Protein AF-A0A536B1N6-F1 (afdb_monomer_lite)

Secondary structure (DSSP, 8-state):
-HHHHHHHHHHHHHH----B-HHHHHHHHHHHHHHHHSSEE-HHHHHHHHHHHHHHHHHHTTB---S-SSS-HHHHHHHHHHHHHHHHHHHHHHHHH--S-BTTBEETTB-SPPTTGGGEEEEEEEETTEEEEEEEEPPPPPHHHHHHHHS---PPPP--PPPPPPPPPPP----

pLDDT: mean 89.64, std 12.66, range [43.66, 98.62]

Foldseek 3Di:
DVVVVVVCVLCCQAPAPFDDQLVVLVVQLVVLCCQAVNQEHELVSLVSSLVSLVVSLVNLSRHHADDDPPDGPSSVSSVVSNVSSLVSNLSSVVLNVPQADDDSNHYPNHDHDDPVSVQWDWDWDDDPNDTDIDIDGDDDDDPVVVVVVPPDPCPPPPPPDDPDPDDDDPPPDDD

Structure (mmCIF, N/CA/C/O backbone):
data_AF-A0A536B1N6-F1
#
_entry.id   AF-A0A536B1N6-F1
#
loop_
_atom_site.group_PDB
_atom_site.id
_atom_site.type_symbol
_atom_site.label_atom_id
_atom_site.label_alt_id
_atom_site.label_comp_id
_atom_site.label_asym_id
_atom_site.label_entity_id
_atom_site.label_seq_id
_atom_site.pdbx_PDB_ins_code
_atom_site.Cartn_x
_atom_site.Cartn_y
_atom_site.Cartn_z
_atom_site.occupancy
_atom_site.B_iso_or_equiv
_atom_site.auth_seq_id
_atom_site.auth_comp_id
_atom_site.auth_asym_id
_atom_site.auth_atom_id
_atom_site.pdbx_PDB_model_num
ATOM 1 N N . ARG A 1 1 ? -28.188 -11.172 3.290 1.00 62.78 1 ARG A N 1
ATOM 2 C CA . ARG A 1 1 ? -26.973 -11.730 3.931 1.00 62.78 1 ARG A CA 1
ATOM 3 C C . ARG A 1 1 ? -25.808 -10.753 3.797 1.00 62.78 1 ARG A C 1
ATOM 5 O O . ARG A 1 1 ? -25.454 -10.157 4.796 1.00 62.78 1 ARG A O 1
ATOM 12 N N . GLN A 1 2 ? -25.389 -10.429 2.571 1.00 81.81 2 GLN A N 1
ATOM 13 C CA . GLN A 1 2 ? -24.294 -9.487 2.283 1.00 81.81 2 GLN A CA 1
ATOM 14 C C . GLN A 1 2 ? -24.460 -8.077 2.893 1.00 81.81 2 GLN A C 1
ATOM 16 O O . GLN A 1 2 ? -23.518 -7.516 3.431 1.00 81.81 2 GLN A O 1
ATOM 21 N N . VAL A 1 3 ? -25.676 -7.512 2.879 1.00 88.19 3 VAL A N 1
ATOM 22 C CA . VAL A 1 3 ? -25.939 -6.181 3.470 1.00 88.19 3 VAL A CA 1
ATOM 23 C C . VAL A 1 3 ? -25.717 -6.157 4.987 1.00 88.19 3 VAL A C 1
ATOM 25 O O . VAL A 1 3 ? -25.229 -5.160 5.506 1.00 88.19 3 VAL A O 1
ATOM 28 N N . ALA A 1 4 ? -26.066 -7.236 5.693 1.00 89.81 4 ALA A N 1
ATOM 29 C CA . ALA A 1 4 ? -25.913 -7.304 7.146 1.00 89.81 4 ALA A CA 1
ATOM 30 C C . ALA A 1 4 ? -24.430 -7.413 7.538 1.00 89.81 4 ALA A C 1
ATOM 32 O O . ALA A 1 4 ? -23.967 -6.667 8.389 1.00 89.81 4 ALA A O 1
ATOM 33 N N . GLU A 1 5 ? -23.668 -8.255 6.835 1.00 88.94 5 GLU A N 1
ATOM 34 C CA . GLU A 1 5 ? -22.219 -8.403 7.040 1.00 88.94 5 GLU A CA 1
ATOM 35 C C . GLU A 1 5 ? -21.466 -7.082 6.804 1.00 88.94 5 GLU A C 1
ATOM 37 O O . GLU A 1 5 ? -20.579 -6.707 7.575 1.00 88.94 5 GLU A O 1
ATOM 42 N N . GLU A 1 6 ? -21.848 -6.330 5.769 1.00 89.88 6 GLU A N 1
ATOM 43 C CA . GLU A 1 6 ? -21.270 -5.008 5.516 1.00 89.88 6 GLU A CA 1
ATOM 44 C C . GLU A 1 6 ? -21.670 -3.983 6.581 1.00 89.88 6 GLU A C 1
ATOM 46 O O . GLU A 1 6 ? -20.844 -3.167 6.988 1.00 89.88 6 GLU A O 1
ATOM 51 N N . GLN A 1 7 ? -22.908 -4.020 7.079 1.00 90.31 7 GLN A N 1
ATOM 52 C CA . GLN A 1 7 ? -23.323 -3.163 8.191 1.00 90.31 7 GLN A CA 1
ATOM 53 C C . GLN A 1 7 ? -22.506 -3.443 9.452 1.00 90.31 7 GLN A C 1
ATOM 55 O O . GLN A 1 7 ? -22.013 -2.495 10.065 1.00 90.31 7 GLN A O 1
ATOM 60 N N . ASP A 1 8 ? -22.308 -4.714 9.797 1.00 90.56 8 ASP A N 1
ATOM 61 C CA . ASP A 1 8 ? -21.498 -5.115 10.948 1.00 90.56 8 ASP A CA 1
ATOM 62 C C . ASP A 1 8 ? -20.056 -4.634 10.784 1.00 90.56 8 ASP A C 1
ATOM 64 O O . ASP A 1 8 ? -19.491 -4.001 11.675 1.00 90.56 8 ASP A O 1
ATOM 68 N N . THR A 1 9 ? -19.489 -4.823 9.593 1.00 89.69 9 THR A N 1
ATOM 69 C CA . THR A 1 9 ? -18.143 -4.351 9.257 1.00 89.69 9 THR A CA 1
ATOM 70 C C . THR A 1 9 ? -18.019 -2.828 9.370 1.00 89.69 9 THR A C 1
ATOM 72 O O . THR A 1 9 ? -17.016 -2.315 9.871 1.00 89.69 9 THR A O 1
ATOM 75 N N . LEU A 1 10 ? -19.026 -2.082 8.909 1.00 91.00 10 LEU A N 1
ATOM 76 C CA . LEU A 1 10 ? -19.045 -0.624 9.001 1.00 91.00 10 LEU A CA 1
ATOM 77 C C . LEU A 1 10 ? -19.194 -0.150 10.445 1.00 91.00 10 LE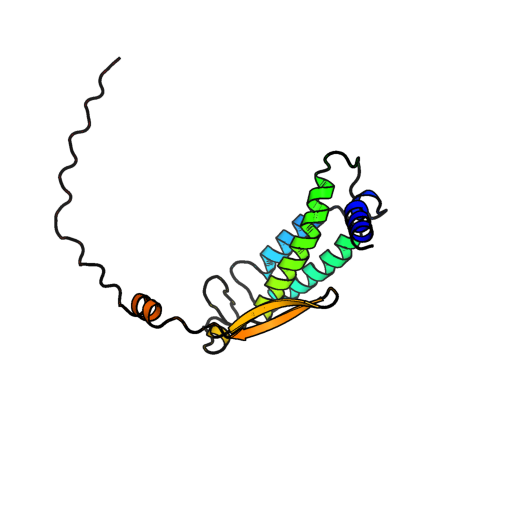U A C 1
ATOM 79 O O . LEU A 1 10 ? -18.627 0.880 10.790 1.00 91.00 10 LEU A O 1
ATOM 83 N N . LEU A 1 11 ? -19.940 -0.856 11.290 1.00 92.25 11 LEU A N 1
ATOM 84 C CA . LEU A 1 11 ? -20.153 -0.457 12.681 1.00 92.25 11 LEU A CA 1
ATOM 85 C C . LEU A 1 11 ? -19.045 -0.928 13.622 1.00 92.25 11 LEU A C 1
ATOM 87 O O . LEU A 1 11 ? -18.888 -0.330 14.685 1.00 92.25 11 LEU A O 1
ATOM 91 N N . LEU A 1 12 ? -18.236 -1.905 13.206 1.00 92.25 12 LEU A N 1
ATOM 92 C CA . LEU A 1 12 ? -17.155 -2.488 13.997 1.00 92.25 12 LEU A CA 1
ATOM 93 C C . LEU A 1 12 ? -16.252 -1.448 14.689 1.00 92.25 12 LEU A C 1
ATOM 95 O O . LEU A 1 12 ? -16.027 -1.597 15.887 1.00 92.25 12 LEU A O 1
ATOM 99 N N . PRO A 1 13 ? -15.788 -0.353 14.045 1.00 93.81 13 PRO A N 1
ATOM 100 C CA . PRO A 1 13 ? -14.955 0.642 14.728 1.00 93.81 13 PRO A CA 1
ATOM 101 C C . PRO A 1 13 ? -15.653 1.351 15.898 1.00 93.81 13 PRO A C 1
ATOM 103 O O . PRO A 1 13 ? -14.975 1.864 16.779 1.00 93.81 13 PRO A O 1
ATOM 106 N N . LEU A 1 14 ? -16.987 1.406 15.914 1.00 92.56 14 LEU A N 1
ATOM 107 C CA . LEU A 1 14 ? -17.777 2.062 16.965 1.00 92.56 14 LEU A CA 1
ATOM 108 C C . LEU A 1 14 ? -18.148 1.107 18.106 1.00 92.56 14 LEU A C 1
ATOM 110 O O . LEU A 1 14 ? -18.464 1.564 19.201 1.00 92.56 14 LEU A O 1
ATOM 114 N N . THR A 1 15 ? -18.143 -0.202 17.851 1.00 91.06 15 THR A N 1
ATOM 115 C CA . THR A 1 15 ? -18.542 -1.237 18.821 1.00 91.06 15 THR A CA 1
ATOM 116 C C . THR A 1 15 ? -17.370 -2.070 19.338 1.00 91.06 15 THR A C 1
ATOM 118 O O . THR A 1 15 ? -17.514 -2.765 20.335 1.00 91.06 15 THR A O 1
ATOM 121 N N . SER A 1 16 ? -16.221 -2.026 18.663 1.00 87.56 16 SER A N 1
ATOM 122 C CA . SER A 1 16 ? -14.979 -2.705 19.045 1.00 87.56 16 SER A CA 1
ATOM 123 C C . SER A 1 16 ? -14.454 -2.196 20.388 1.00 87.56 16 SER A C 1
ATOM 125 O O . SER A 1 16 ? -14.457 -0.994 20.623 1.00 87.56 16 SER A O 1
ATOM 127 N N . GLU A 1 17 ? -13.925 -3.082 21.234 1.00 88.38 17 GLU A N 1
ATOM 128 C CA . GLU A 1 17 ? -13.204 -2.725 22.475 1.00 88.38 17 GLU A CA 1
ATOM 129 C C . GLU A 1 17 ? -11.700 -2.479 22.244 1.00 88.38 17 GLU A C 1
ATOM 131 O O . GLU A 1 17 ? -10.882 -2.478 23.168 1.00 88.38 17 GLU A O 1
ATOM 136 N N . GLY A 1 18 ? -11.310 -2.310 20.981 1.00 90.19 18 GLY A N 1
ATOM 137 C CA . GLY A 1 18 ? -9.948 -1.991 20.593 1.00 90.19 18 GLY A CA 1
ATOM 138 C C . GLY A 1 18 ? -9.428 -0.685 21.205 1.00 90.19 18 GLY A C 1
ATOM 139 O O . GLY A 1 18 ? -10.162 0.116 21.779 1.00 90.19 18 GLY A O 1
ATOM 140 N N . LYS A 1 19 ? -8.119 -0.456 21.081 1.00 92.12 19 LYS A N 1
ATOM 141 C CA . LYS A 1 19 ? -7.455 0.761 21.588 1.00 92.12 19 LYS A CA 1
ATOM 142 C C . LYS A 1 19 ? -6.683 1.516 20.509 1.00 92.12 19 LYS A C 1
ATOM 144 O O . LYS A 1 19 ? -6.029 2.511 20.809 1.00 92.12 19 LYS A O 1
ATOM 149 N N . GLU A 1 20 ? -6.724 1.043 19.265 1.00 96.50 20 GLU A N 1
ATOM 150 C CA . GLU A 1 20 ? -5.996 1.686 18.174 1.00 96.50 20 GLU A CA 1
ATOM 151 C C . GLU A 1 20 ? -6.757 2.921 17.690 1.00 96.50 20 GLU A C 1
ATOM 153 O O . GLU A 1 20 ? -7.954 2.868 17.396 1.00 96.50 20 GLU A O 1
ATOM 158 N N . ASN A 1 21 ? -6.040 4.037 17.593 1.00 95.88 21 ASN A N 1
ATOM 159 C CA . ASN A 1 21 ? -6.583 5.294 17.102 1.00 95.88 21 ASN A CA 1
ATOM 160 C C . ASN A 1 21 ? -6.425 5.361 15.570 1.00 95.88 21 ASN A C 1
ATOM 162 O O . ASN A 1 21 ? -5.297 5.244 15.076 1.00 95.88 21 ASN A O 1
ATOM 166 N N . PRO A 1 22 ? -7.508 5.597 14.806 1.00 96.56 22 PRO A N 1
ATOM 167 C CA . PRO A 1 22 ? -7.448 5.590 13.346 1.00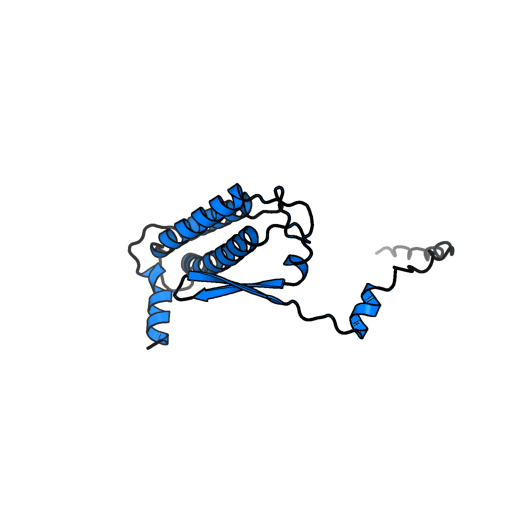 96.56 22 PRO A CA 1
ATOM 168 C C . PRO A 1 22 ? -6.532 6.680 12.770 1.00 96.56 22 PRO A C 1
ATOM 170 O O . PRO A 1 22 ? -5.866 6.439 11.767 1.00 96.56 22 PRO A O 1
ATOM 173 N N . TYR A 1 23 ? -6.444 7.851 13.407 1.00 97.62 23 TYR A N 1
ATOM 174 C CA . TYR A 1 23 ? -5.594 8.950 12.941 1.00 97.62 23 TYR A CA 1
ATOM 175 C C . TYR A 1 23 ? -4.108 8.634 13.108 1.00 97.62 23 TYR A C 1
ATOM 177 O O . TYR A 1 23 ? -3.314 8.902 12.210 1.00 97.62 23 TYR A O 1
ATOM 185 N N . LEU A 1 24 ? -3.732 8.007 14.228 1.00 98.12 24 LEU A N 1
ATOM 186 C CA . LEU A 1 24 ? -2.345 7.597 14.458 1.00 98.12 24 LEU A CA 1
ATOM 187 C C . LEU A 1 24 ? -1.919 6.505 13.474 1.00 98.12 24 LEU A C 1
ATOM 189 O O . LEU A 1 24 ? -0.805 6.539 12.958 1.00 98.12 24 LEU A O 1
ATOM 193 N N . LEU A 1 25 ? -2.812 5.560 13.167 1.00 98.06 25 LEU A N 1
ATOM 194 C CA . LEU A 1 25 ? -2.536 4.548 12.149 1.00 98.06 25 LEU A CA 1
ATOM 195 C C . LEU A 1 25 ? -2.443 5.149 10.742 1.00 98.06 25 LEU A C 1
ATOM 197 O O . LEU A 1 25 ? -1.577 4.742 9.969 1.00 98.06 25 LEU A O 1
ATOM 201 N N . GLN A 1 26 ? -3.289 6.127 10.409 1.00 98.38 26 GLN A N 1
ATOM 202 C CA . GLN A 1 26 ? -3.195 6.851 9.141 1.00 98.38 26 GLN A CA 1
ATOM 203 C C . GLN A 1 26 ? -1.854 7.584 9.018 1.00 98.38 26 GLN A C 1
ATOM 205 O O . GLN A 1 26 ? -1.196 7.470 7.986 1.00 98.38 26 GLN A O 1
ATOM 210 N N . GLN A 1 27 ? -1.423 8.284 10.070 1.00 98.50 27 GLN A N 1
ATOM 211 C CA . GLN A 1 27 ? -0.127 8.961 10.102 1.00 98.50 27 GLN A CA 1
ATOM 212 C C . GLN A 1 27 ? 1.031 7.965 9.949 1.00 98.50 27 GLN A C 1
ATOM 214 O O . GLN A 1 27 ? 1.947 8.196 9.163 1.00 98.50 27 GLN A O 1
ATOM 219 N N . ALA A 1 2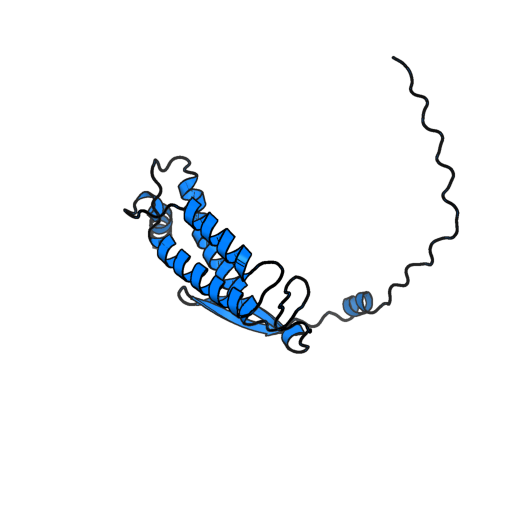8 ? 0.973 6.827 10.646 1.00 98.50 28 ALA A N 1
ATOM 220 C CA . ALA A 1 28 ? 1.981 5.777 10.523 1.00 98.50 28 ALA A CA 1
ATOM 221 C C . ALA A 1 28 ? 2.036 5.186 9.104 1.00 98.50 28 ALA A C 1
ATOM 223 O O . ALA A 1 28 ? 3.123 4.941 8.584 1.00 98.50 28 ALA A O 1
ATOM 224 N N . LEU A 1 29 ? 0.883 5.002 8.449 1.00 98.62 29 LEU A N 1
ATOM 225 C CA . LEU A 1 29 ? 0.824 4.558 7.056 1.00 98.62 29 LEU A CA 1
ATOM 226 C C . LEU A 1 29 ? 1.453 5.587 6.111 1.00 98.62 29 LEU A C 1
ATOM 228 O O . LEU A 1 29 ? 2.230 5.211 5.237 1.00 98.62 29 LEU A O 1
ATOM 232 N N . GLN A 1 30 ? 1.134 6.872 6.285 1.00 98.44 30 GLN A N 1
ATOM 233 C CA . GLN A 1 30 ? 1.724 7.952 5.490 1.00 98.44 30 GLN A CA 1
ATOM 234 C C . GLN A 1 30 ? 3.247 7.973 5.636 1.00 98.44 30 GLN A C 1
ATOM 236 O O . GLN A 1 30 ? 3.946 8.022 4.626 1.00 98.44 30 GLN A O 1
ATOM 241 N N . GLN A 1 31 ? 3.754 7.853 6.866 1.00 98.44 31 GLN A N 1
ATOM 242 C CA . GLN A 1 31 ? 5.188 7.808 7.138 1.00 98.44 31 GLN A CA 1
ATOM 243 C C . GLN A 1 31 ? 5.852 6.590 6.480 1.00 98.44 31 GLN A C 1
ATOM 245 O O . GLN A 1 31 ? 6.812 6.743 5.732 1.00 98.44 31 GLN A O 1
ATOM 250 N N . ALA A 1 32 ? 5.291 5.390 6.662 1.00 98.38 32 ALA A N 1
ATOM 251 C CA . ALA A 1 32 ? 5.833 4.172 6.060 1.00 98.38 32 ALA A CA 1
ATOM 252 C C . ALA A 1 32 ? 5.891 4.246 4.522 1.00 98.38 32 ALA A C 1
ATOM 254 O O . ALA A 1 32 ? 6.866 3.805 3.910 1.00 98.38 32 ALA A O 1
ATOM 255 N N . MET A 1 33 ? 4.857 4.809 3.888 1.00 98.31 33 MET A N 1
ATOM 256 C CA . MET A 1 33 ? 4.820 5.000 2.435 1.00 98.31 33 MET A CA 1
ATOM 257 C C . MET A 1 33 ? 5.811 6.068 1.971 1.00 98.31 33 MET A C 1
ATOM 259 O O . MET A 1 33 ? 6.452 5.878 0.941 1.00 98.31 33 MET A O 1
ATOM 263 N N . GLN A 1 34 ? 5.972 7.158 2.724 1.00 97.50 34 GLN A N 1
ATOM 264 C CA . GLN A 1 34 ? 6.951 8.200 2.421 1.00 97.50 34 GLN A CA 1
ATOM 265 C C . GLN A 1 34 ? 8.383 7.652 2.469 1.00 97.50 34 GLN A C 1
ATOM 267 O O . GLN A 1 34 ? 9.168 7.923 1.560 1.00 97.50 34 GLN A O 1
ATOM 272 N N . ASP A 1 35 ? 8.697 6.849 3.486 1.00 96.69 35 ASP A N 1
ATOM 273 C CA . ASP A 1 35 ? 10.052 6.351 3.726 1.00 96.69 35 ASP A CA 1
ATOM 274 C C . ASP A 1 35 ? 10.477 5.266 2.730 1.00 96.69 35 ASP A C 1
ATOM 276 O O . ASP A 1 35 ? 11.620 5.257 2.280 1.00 96.69 35 ASP A O 1
ATOM 280 N N . GLY A 1 36 ? 9.578 4.339 2.374 1.00 95.81 36 GLY A N 1
ATOM 281 C CA . GLY A 1 36 ? 9.940 3.199 1.520 1.00 95.81 36 GLY A CA 1
ATOM 282 C C . GLY A 1 36 ? 9.370 3.218 0.102 1.00 95.81 36 GLY A C 1
ATOM 283 O O . GLY A 1 36 ? 9.893 2.522 -0.768 1.00 95.81 36 GLY A O 1
ATOM 284 N N . ALA A 1 37 ? 8.321 4.002 -0.156 1.00 96.50 37 ALA A N 1
ATOM 285 C CA . ALA A 1 37 ? 7.647 4.090 -1.454 1.00 96.50 37 ALA A CA 1
ATOM 286 C C . ALA A 1 37 ? 7.562 5.533 -1.996 1.00 96.50 37 ALA A C 1
ATOM 288 O O . ALA A 1 37 ? 6.727 5.817 -2.859 1.00 96.50 37 ALA A O 1
ATOM 289 N N . GLY A 1 38 ? 8.451 6.423 -1.540 1.00 93.75 38 GLY A N 1
ATOM 290 C CA . GLY A 1 38 ? 8.578 7.811 -1.997 1.00 93.75 38 GLY A CA 1
ATOM 291 C C . GLY A 1 38 ? 9.086 7.963 -3.442 1.00 93.75 38 GLY A C 1
ATOM 292 O O . GLY A 1 38 ? 8.837 7.114 -4.303 1.00 93.75 38 GLY A O 1
ATOM 293 N N . LEU A 1 39 ? 9.780 9.072 -3.736 1.00 93.75 39 LEU A N 1
ATOM 294 C CA . LEU A 1 39 ? 10.293 9.370 -5.085 1.00 93.75 39 LEU A CA 1
ATOM 295 C C . LEU A 1 39 ? 11.380 8.377 -5.524 1.00 93.75 39 LEU A C 1
ATOM 297 O O . LEU A 1 39 ? 11.284 7.803 -6.605 1.00 93.75 39 LEU A O 1
ATOM 301 N N . ALA A 1 40 ? 12.398 8.193 -4.682 1.00 94.19 40 ALA A N 1
ATOM 302 C CA . ALA A 1 40 ? 13.480 7.237 -4.883 1.00 94.19 40 ALA A CA 1
ATOM 303 C C . ALA A 1 40 ? 13.238 6.005 -4.009 1.00 94.19 40 ALA A C 1
ATOM 305 O O . ALA A 1 40 ? 12.820 6.134 -2.858 1.00 94.19 40 ALA A O 1
ATOM 306 N N . ARG A 1 41 ? 13.471 4.815 -4.564 1.00 97.00 41 ARG A N 1
ATOM 307 C CA . ARG A 1 41 ? 13.147 3.536 -3.919 1.00 97.00 41 ARG A CA 1
ATOM 308 C C . ARG A 1 41 ? 14.307 2.563 -4.064 1.00 97.00 41 ARG A C 1
ATOM 310 O O . ARG A 1 41 ? 15.040 2.622 -5.045 1.00 97.00 41 ARG A O 1
ATOM 317 N N . ASP A 1 42 ? 14.426 1.629 -3.134 1.00 98.06 42 ASP A N 1
ATOM 318 C CA . ASP A 1 42 ? 15.301 0.465 -3.253 1.00 98.06 42 ASP A CA 1
ATOM 319 C C . ASP A 1 42 ? 14.598 -0.783 -2.695 1.00 98.06 42 ASP A C 1
ATOM 321 O O . ASP A 1 42 ? 13.535 -0.696 -2.068 1.00 98.06 42 ASP A O 1
ATOM 325 N N . GLU A 1 43 ? 15.156 -1.970 -2.940 1.00 98.00 43 GLU A N 1
ATOM 326 C CA . GLU A 1 43 ? 14.541 -3.220 -2.485 1.00 98.00 43 GLU A CA 1
ATOM 327 C C . GLU A 1 43 ? 14.351 -3.284 -0.961 1.00 98.00 43 GLU A C 1
ATOM 329 O O . GLU A 1 43 ? 13.361 -3.843 -0.477 1.00 98.00 43 GLU A O 1
ATOM 334 N N . LYS A 1 44 ? 15.288 -2.719 -0.194 1.00 98.06 44 LYS A N 1
ATOM 335 C CA . LYS A 1 44 ? 15.271 -2.773 1.270 1.00 98.06 44 LYS A CA 1
ATOM 336 C C . LYS A 1 44 ? 14.130 -1.923 1.830 1.00 98.06 44 LYS A C 1
ATOM 338 O O . LYS A 1 44 ? 13.344 -2.424 2.635 1.00 98.06 44 LYS A O 1
ATOM 343 N N . GLY A 1 45 ? 14.024 -0.673 1.390 1.00 98.12 45 GLY A N 1
ATOM 344 C CA . GLY A 1 45 ? 12.982 0.271 1.779 1.00 98.12 45 GLY A CA 1
ATOM 345 C C . GLY A 1 45 ? 11.597 -0.213 1.367 1.00 98.12 45 GLY A C 1
ATOM 346 O O . GLY A 1 45 ? 10.674 -0.189 2.178 1.00 98.12 45 GLY A O 1
ATOM 347 N N . LEU A 1 46 ? 11.460 -0.766 0.159 1.00 98.50 46 LEU A N 1
ATOM 348 C CA . LEU A 1 46 ? 10.193 -1.328 -0.309 1.00 98.50 46 LEU A CA 1
ATOM 349 C C . LEU A 1 46 ? 9.734 -2.532 0.526 1.00 98.50 46 LEU A C 1
ATOM 351 O O . LEU A 1 46 ? 8.563 -2.610 0.901 1.00 98.50 46 LEU A O 1
ATOM 355 N N . LYS A 1 47 ? 10.638 -3.462 0.862 1.00 98.44 47 LYS A N 1
ATOM 356 C CA . LYS A 1 47 ? 10.306 -4.607 1.731 1.00 98.44 47 LYS A CA 1
ATOM 357 C C . LYS A 1 47 ? 9.959 -4.166 3.152 1.00 98.44 47 LYS A C 1
ATOM 359 O O . LYS A 1 47 ? 9.008 -4.691 3.728 1.00 98.44 47 LYS A O 1
ATOM 364 N N . ALA A 1 48 ? 10.691 -3.197 3.703 1.00 98.38 48 ALA A N 1
ATOM 365 C CA . ALA A 1 48 ? 10.381 -2.625 5.011 1.00 98.38 48 ALA A CA 1
ATOM 366 C C . ALA A 1 48 ? 8.993 -1.965 5.014 1.00 98.38 48 ALA A C 1
ATOM 368 O O . ALA A 1 48 ? 8.176 -2.267 5.880 1.00 98.38 48 ALA A O 1
ATOM 369 N N . CYS A 1 49 ? 8.692 -1.159 3.993 1.00 98.50 49 CYS A N 1
ATOM 370 C CA . CYS A 1 49 ? 7.385 -0.536 3.801 1.00 98.50 49 CYS A CA 1
ATOM 371 C C . CYS A 1 49 ? 6.264 -1.577 3.720 1.00 98.50 49 CYS A C 1
ATOM 373 O O . CYS A 1 49 ? 5.263 -1.449 4.422 1.00 98.50 49 CYS A O 1
ATOM 375 N N . LEU A 1 50 ? 6.447 -2.647 2.932 1.00 98.50 50 LEU A N 1
ATOM 376 C CA . LEU A 1 50 ? 5.462 -3.727 2.829 1.00 98.50 50 LEU A CA 1
ATOM 377 C C . LEU A 1 50 ? 5.174 -4.342 4.201 1.00 98.50 50 LEU A C 1
ATOM 379 O O . LEU A 1 50 ? 4.009 -4.488 4.566 1.00 98.50 50 LEU A O 1
ATOM 383 N N . ASN A 1 51 ? 6.217 -4.659 4.970 1.00 98.44 51 ASN A N 1
ATOM 384 C CA . ASN A 1 51 ? 6.063 -5.217 6.311 1.00 98.44 51 ASN A CA 1
ATOM 385 C C . ASN A 1 51 ? 5.281 -4.266 7.228 1.00 98.44 51 ASN A C 1
ATOM 387 O O . ASN A 1 51 ? 4.335 -4.704 7.882 1.00 98.44 51 ASN A O 1
ATOM 391 N N . SER A 1 52 ? 5.602 -2.969 7.216 1.00 98.44 52 SER A N 1
ATOM 392 C CA . SER A 1 52 ? 4.862 -1.960 7.981 1.00 98.44 52 SER A CA 1
ATOM 393 C C . SER A 1 52 ? 3.396 -1.867 7.555 1.00 98.44 52 SER A C 1
ATOM 395 O O . SER A 1 52 ? 2.518 -1.814 8.411 1.00 98.44 52 SER A O 1
ATOM 397 N N . VAL A 1 53 ? 3.087 -1.901 6.253 1.00 98.25 53 VAL A N 1
ATOM 398 C CA . VAL A 1 53 ? 1.694 -1.894 5.767 1.00 98.25 53 VAL A CA 1
ATOM 399 C C . VAL A 1 53 ? 0.926 -3.130 6.251 1.00 98.25 53 VAL A C 1
ATOM 401 O O . VAL A 1 53 ? -0.223 -3.009 6.683 1.00 98.25 53 VAL A O 1
ATOM 404 N N . LEU A 1 54 ? 1.546 -4.314 6.215 1.00 97.12 54 LEU A N 1
ATOM 405 C CA . LEU A 1 54 ? 0.931 -5.555 6.700 1.00 97.12 54 LEU A CA 1
ATOM 406 C C . LEU A 1 54 ? 0.685 -5.519 8.215 1.00 97.12 54 LEU A C 1
ATOM 408 O O . LEU A 1 54 ? -0.387 -5.921 8.670 1.00 97.12 54 LEU A O 1
ATOM 412 N N . GLU A 1 55 ? 1.634 -4.997 8.992 1.00 97.94 55 GLU A N 1
ATOM 413 C CA . GLU A 1 55 ? 1.480 -4.808 10.437 1.00 97.94 55 GLU A CA 1
ATOM 414 C C . GLU A 1 55 ? 0.350 -3.817 10.751 1.00 97.94 55 GLU A C 1
ATOM 416 O O . GLU A 1 55 ? -0.556 -4.117 11.533 1.00 97.94 55 GLU A O 1
ATOM 421 N N . LEU A 1 56 ? 0.347 -2.655 10.090 1.00 98.06 56 LEU A N 1
ATOM 422 C CA . LEU A 1 56 ? -0.690 -1.638 10.261 1.00 98.06 56 LEU A CA 1
ATOM 423 C C . LEU A 1 56 ? -2.075 -2.176 9.905 1.00 98.06 56 LEU A C 1
ATOM 425 O O . LEU A 1 56 ? -3.050 -1.805 10.553 1.00 98.06 56 LEU A O 1
ATOM 429 N N . ARG A 1 57 ? -2.184 -3.100 8.944 1.00 95.69 57 ARG A N 1
ATOM 430 C CA . ARG A 1 57 ? -3.450 -3.780 8.649 1.00 95.69 57 ARG A CA 1
ATOM 431 C C . ARG A 1 57 ? -3.937 -4.655 9.791 1.00 95.69 57 ARG A C 1
ATOM 433 O O . ARG A 1 57 ? -5.121 -4.610 10.116 1.00 95.69 57 ARG A O 1
ATOM 440 N N . GLN A 1 58 ? -3.050 -5.426 10.412 1.00 95.00 58 GLN A N 1
ATOM 441 C CA . GLN A 1 58 ? -3.416 -6.232 11.579 1.00 95.00 58 GLN A CA 1
ATOM 442 C C . GLN A 1 58 ? -3.848 -5.341 12.749 1.00 95.00 58 GLN A C 1
ATOM 444 O O . GLN A 1 58 ? -4.809 -5.651 13.452 1.00 95.00 58 GLN A O 1
ATOM 449 N N . ARG A 1 59 ? -3.166 -4.207 12.943 1.00 96.19 59 ARG A N 1
ATOM 450 C CA . ARG A 1 59 ? -3.526 -3.201 13.951 1.00 96.19 59 ARG A CA 1
ATOM 451 C C . ARG A 1 59 ? -4.858 -2.524 13.643 1.00 96.19 59 ARG A C 1
ATOM 453 O O . ARG A 1 59 ? -5.666 -2.346 14.549 1.00 96.19 59 ARG A O 1
ATOM 460 N N . ALA A 1 60 ? -5.136 -2.229 12.375 1.00 95.12 60 ALA A N 1
ATOM 461 C CA . ALA A 1 60 ? -6.381 -1.597 11.948 1.00 95.12 60 ALA A CA 1
ATOM 462 C C . ALA A 1 60 ? -7.632 -2.425 12.290 1.00 95.12 60 ALA A C 1
ATOM 464 O O . ALA A 1 60 ? -8.701 -1.858 12.501 1.00 95.12 60 ALA A O 1
ATOM 465 N N . ALA A 1 61 ? -7.502 -3.750 12.428 1.00 92.69 61 ALA A N 1
ATOM 466 C CA . ALA A 1 61 ? -8.591 -4.610 12.894 1.00 92.69 61 ALA A CA 1
ATOM 467 C C . ALA A 1 61 ? -9.010 -4.338 14.355 1.00 92.69 61 ALA A C 1
ATOM 469 O O . ALA A 1 61 ? -10.095 -4.733 14.765 1.00 92.69 61 ALA A O 1
ATOM 470 N N . ARG A 1 62 ? -8.168 -3.650 15.141 1.00 94.31 62 ARG A N 1
ATOM 471 C CA . ARG A 1 62 ? -8.402 -3.289 16.551 1.00 94.31 62 ARG A CA 1
ATOM 472 C C . ARG A 1 62 ? -8.666 -1.795 16.744 1.00 94.31 62 ARG A C 1
ATOM 474 O O . ARG A 1 62 ? -8.447 -1.266 17.837 1.00 94.31 62 ARG A O 1
ATOM 481 N N . ILE A 1 63 ? -9.088 -1.100 15.690 1.00 96.00 63 ILE A N 1
ATOM 482 C CA . ILE A 1 63 ? -9.490 0.301 15.798 1.00 96.00 63 ILE A CA 1
ATOM 483 C C . ILE A 1 63 ? -10.728 0.410 16.680 1.00 96.00 63 ILE A C 1
ATOM 485 O O . ILE A 1 63 ? -11.664 -0.383 16.561 1.00 96.00 63 ILE A O 1
ATOM 489 N N . HIS A 1 64 ? -10.718 1.426 17.536 1.00 95.44 64 HIS A N 1
ATOM 490 C CA . HIS A 1 64 ? -11.895 1.893 18.245 1.00 95.44 64 HIS A CA 1
ATOM 491 C C . HIS A 1 64 ? -12.048 3.396 18.042 1.00 95.44 64 HIS A C 1
ATOM 493 O O . HIS A 1 64 ? -11.082 4.160 18.104 1.00 95.44 64 HIS A O 1
ATOM 499 N N . VAL A 1 65 ? -13.283 3.815 17.802 1.00 94.69 65 VAL A N 1
ATOM 500 C CA . VAL A 1 65 ? -13.658 5.209 17.637 1.00 94.69 65 VAL A CA 1
ATOM 501 C C . VAL A 1 65 ? -14.699 5.550 18.697 1.00 94.69 65 VAL A C 1
ATOM 503 O O . VAL A 1 65 ? -15.821 5.046 18.626 1.00 94.69 65 VAL A O 1
ATOM 506 N N . PRO A 1 66 ? -14.367 6.430 19.656 1.00 90.94 66 PRO A N 1
ATOM 507 C CA . PRO A 1 66 ? -15.322 6.840 20.668 1.00 90.94 66 PRO A CA 1
ATOM 508 C C . PRO A 1 66 ? -16.409 7.750 20.079 1.00 90.94 66 PRO A C 1
ATOM 510 O O . PRO A 1 66 ? -16.252 8.372 19.022 1.00 90.94 66 PRO A O 1
ATOM 513 N N . GLY A 1 67 ? -17.504 7.887 20.824 1.00 88.81 67 GLY A N 1
ATOM 514 C CA . GLY A 1 67 ? -18.576 8.834 20.528 1.00 88.81 67 GLY A CA 1
ATOM 515 C C . GLY A 1 67 ? -19.765 8.224 19.789 1.00 88.81 67 GLY A C 1
ATOM 516 O O . GLY A 1 67 ? -19.945 7.011 19.715 1.00 88.81 67 GLY A O 1
ATOM 517 N N . SER A 1 68 ? -20.643 9.096 19.293 1.00 88.62 68 SER A N 1
ATOM 518 C CA . SER A 1 68 ? -21.908 8.672 18.693 1.00 88.62 68 SER A CA 1
ATOM 519 C C . SER A 1 68 ? -21.753 8.257 17.227 1.00 88.62 68 SER A C 1
ATOM 521 O O . SER A 1 68 ? -20.789 8.615 16.551 1.00 88.62 68 SER A O 1
ATOM 523 N N . ARG A 1 69 ? -22.771 7.563 16.707 1.00 88.50 69 ARG A N 1
ATOM 524 C CA . ARG A 1 69 ? -22.921 7.267 15.272 1.00 88.50 69 ARG A CA 1
ATOM 525 C C . ARG A 1 69 ? -23.261 8.498 14.425 1.00 88.50 69 ARG A C 1
ATOM 527 O O . ARG A 1 69 ? -23.157 8.432 13.204 1.00 88.50 69 ARG A O 1
ATOM 534 N N . ARG A 1 70 ? -23.723 9.597 15.030 1.00 89.75 70 ARG A N 1
ATOM 535 C CA . ARG A 1 70 ? -24.057 10.820 14.289 1.00 89.75 70 ARG A CA 1
ATOM 536 C C . ARG A 1 70 ? -22.756 11.520 13.917 1.00 89.75 70 ARG A C 1
ATOM 538 O O . ARG A 1 70 ? -22.014 11.874 14.823 1.00 89.75 70 ARG A O 1
ATOM 545 N N . TYR A 1 71 ? -22.523 11.684 12.613 1.00 88.19 71 TYR A N 1
ATOM 546 C CA . TYR A 1 71 ? -21.384 12.382 12.002 1.00 88.19 71 TYR A CA 1
ATOM 547 C C . TYR A 1 71 ? -20.079 12.268 12.808 1.00 88.19 71 TYR A C 1
ATOM 549 O O . TYR A 1 71 ? -19.735 13.150 13.594 1.00 88.19 71 TYR A O 1
ATOM 557 N N . ASN A 1 72 ? -19.366 11.155 12.626 1.00 94.06 72 ASN A N 1
ATOM 558 C CA . ASN A 1 72 ? -18.160 10.841 13.386 1.00 94.06 72 ASN A CA 1
ATOM 559 C C . ASN A 1 72 ? -16.920 10.844 12.469 1.00 94.06 72 ASN A C 1
ATOM 561 O O . ASN A 1 72 ? -16.697 9.873 11.743 1.00 94.06 72 ASN A O 1
ATOM 565 N N . PRO A 1 73 ? -16.088 11.902 12.503 1.00 94.50 73 PRO A N 1
ATOM 566 C CA . PRO A 1 73 ? -14.856 11.985 11.715 1.00 94.50 73 PRO A CA 1
ATOM 567 C C . PRO A 1 73 ? -13.894 10.813 11.936 1.00 94.50 73 PRO A C 1
ATOM 569 O O . PRO A 1 73 ? -13.302 10.321 10.980 1.00 94.50 73 PRO A O 1
ATOM 572 N N . GLY A 1 74 ? -13.788 10.301 13.168 1.00 94.88 74 GLY A N 1
ATOM 573 C CA . GLY A 1 74 ? -12.912 9.165 13.459 1.00 94.88 74 GLY A CA 1
ATOM 574 C C . GLY A 1 74 ? -13.373 7.888 12.759 1.00 94.88 74 GLY A C 1
ATOM 575 O O . GLY A 1 74 ? -12.548 7.107 12.288 1.00 94.88 74 GLY A O 1
ATOM 576 N N . TRP A 1 75 ? -14.688 7.704 12.623 1.00 95.69 75 TRP A N 1
ATOM 577 C CA . TRP A 1 75 ? -15.269 6.586 11.885 1.00 95.69 75 TRP A CA 1
ATOM 578 C C . TRP A 1 75 ? -14.992 6.694 1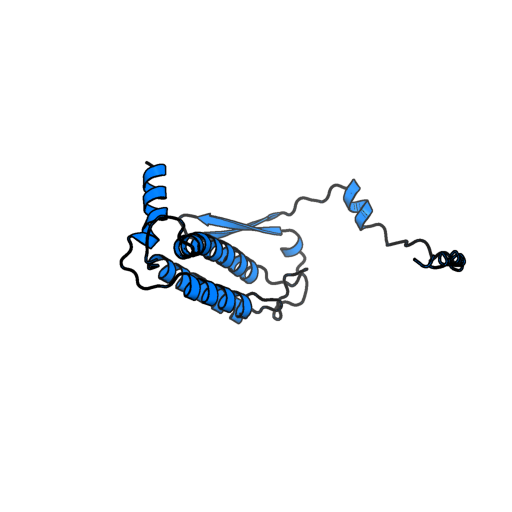0.383 1.00 95.69 75 TRP A C 1
ATOM 580 O O . TRP A 1 75 ? -14.636 5.694 9.760 1.00 95.69 75 TRP A O 1
ATOM 590 N N . HIS A 1 76 ? -15.100 7.902 9.816 1.00 95.25 76 HIS A N 1
ATOM 591 C CA . HIS A 1 76 ? -14.742 8.154 8.418 1.00 95.25 76 HIS A CA 1
ATOM 592 C C . HIS A 1 76 ? -13.281 7.767 8.156 1.00 95.25 76 HIS A C 1
ATOM 594 O O . HIS A 1 76 ? -13.019 6.938 7.287 1.00 95.25 76 HIS A O 1
ATOM 600 N N . THR A 1 77 ? -12.351 8.240 8.991 1.00 96.62 77 THR A N 1
ATOM 601 C CA . THR A 1 77 ? -10.931 7.876 8.886 1.00 96.62 77 THR A CA 1
ATOM 602 C C . THR A 1 77 ? -10.702 6.373 9.033 1.00 96.62 77 THR A C 1
ATOM 604 O O . THR A 1 77 ? -9.955 5.788 8.252 1.00 96.62 77 THR A O 1
ATOM 607 N N . ALA A 1 78 ? -11.348 5.718 10.004 1.00 95.69 78 ALA A N 1
ATOM 608 C CA . ALA A 1 78 ? -11.225 4.273 10.204 1.00 95.69 78 ALA A CA 1
ATOM 609 C C . ALA A 1 78 ? -11.668 3.482 8.963 1.00 95.69 78 ALA A C 1
ATOM 611 O O . ALA A 1 78 ? -11.027 2.500 8.580 1.00 95.69 78 ALA A O 1
ATOM 612 N N . ARG A 1 79 ? -12.748 3.927 8.311 1.00 94.00 79 ARG A N 1
ATOM 613 C CA . ARG A 1 79 ? -13.240 3.329 7.070 1.00 94.00 79 ARG A CA 1
ATOM 614 C C . ARG A 1 79 ? -12.259 3.542 5.922 1.00 94.00 79 ARG A C 1
ATOM 616 O O . ARG A 1 79 ? -11.897 2.571 5.258 1.00 94.00 79 ARG A O 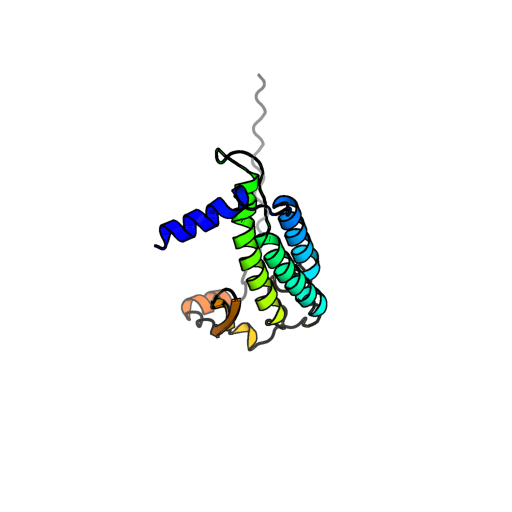1
ATOM 623 N N . ASP A 1 80 ? -11.814 4.775 5.714 1.00 96.31 80 ASP A N 1
ATOM 624 C CA . ASP A 1 80 ? -10.899 5.120 4.625 1.00 96.31 80 ASP A CA 1
ATOM 625 C C . ASP A 1 80 ? -9.561 4.390 4.767 1.00 96.31 80 ASP A C 1
ATOM 627 O O . ASP A 1 80 ? -8.989 3.923 3.780 1.00 96.31 80 ASP A O 1
ATOM 631 N N . LEU A 1 81 ? -9.091 4.201 6.003 1.00 96.94 81 LEU A N 1
ATOM 632 C CA . LEU A 1 81 ? -7.840 3.511 6.296 1.00 96.94 81 LEU A CA 1
ATOM 633 C C . LEU A 1 81 ? -7.815 2.072 5.774 1.00 96.94 81 LEU A C 1
ATOM 635 O O . LEU A 1 81 ? -6.776 1.629 5.287 1.00 96.94 81 LEU A O 1
ATOM 639 N N . ARG A 1 82 ? -8.945 1.354 5.787 1.00 93.38 82 ARG A N 1
ATOM 640 C CA . ARG A 1 82 ? -9.032 -0.004 5.214 1.00 93.38 82 ARG A CA 1
ATOM 641 C C . ARG A 1 82 ? -8.699 -0.008 3.720 1.00 93.38 82 ARG A C 1
ATOM 643 O O . ARG A 1 82 ? -7.968 -0.880 3.242 1.00 93.38 82 ARG A O 1
ATOM 650 N N . PHE A 1 83 ? -9.205 0.982 2.989 1.00 94.31 83 PHE A N 1
ATOM 651 C CA . PHE A 1 83 ? -8.943 1.129 1.560 1.00 94.31 83 PHE A CA 1
ATOM 652 C C . PHE A 1 83 ? -7.523 1.628 1.302 1.00 94.31 83 PHE A C 1
ATOM 654 O O . PHE A 1 83 ? -6.829 1.046 0.470 1.00 94.31 83 PHE A O 1
ATOM 661 N N . MET A 1 84 ? -7.056 2.622 2.068 1.00 97.56 84 MET A N 1
ATOM 662 C CA . MET A 1 84 ? -5.680 3.120 1.979 1.00 97.56 84 MET A CA 1
ATOM 663 C C . MET A 1 84 ? -4.669 1.985 2.176 1.00 97.56 84 MET A C 1
ATOM 665 O O . MET A 1 84 ? -3.795 1.802 1.339 1.00 97.56 84 MET A O 1
ATOM 669 N N . LEU A 1 85 ? -4.833 1.150 3.205 1.00 97.06 85 LEU A N 1
ATOM 670 C CA . LEU A 1 85 ? -3.969 -0.010 3.460 1.00 97.06 85 LEU A CA 1
ATOM 671 C C . LEU A 1 85 ? -3.960 -1.032 2.317 1.00 97.06 85 LEU A C 1
ATOM 673 O O . LEU A 1 85 ? -2.938 -1.671 2.065 1.00 97.06 85 LEU A O 1
ATOM 677 N N . THR A 1 86 ? -5.097 -1.230 1.652 1.00 95.88 86 THR A N 1
ATOM 678 C CA . THR A 1 86 ? -5.207 -2.169 0.527 1.00 95.88 86 THR A CA 1
ATOM 679 C C . THR A 1 86 ? -4.473 -1.624 -0.695 1.00 95.88 86 THR A C 1
ATOM 681 O O . THR A 1 86 ? -3.653 -2.321 -1.292 1.00 95.88 86 THR A O 1
ATOM 684 N N . VAL A 1 87 ? -4.721 -0.359 -1.039 1.00 96.94 87 VAL A N 1
ATOM 685 C CA . VAL A 1 87 ? -4.083 0.306 -2.181 1.00 96.94 87 VAL A CA 1
ATOM 686 C C . VAL A 1 87 ? -2.578 0.454 -1.954 1.00 96.94 87 VAL A C 1
ATOM 688 O O . VAL A 1 87 ? -1.800 0.157 -2.858 1.00 96.94 87 VAL A O 1
ATOM 691 N N . SER A 1 88 ? -2.151 0.820 -0.744 1.00 98.19 88 SER A N 1
ATOM 692 C CA . SER A 1 88 ? -0.735 0.905 -0.378 1.00 98.19 88 SER A CA 1
ATOM 693 C C . SER A 1 88 ? -0.010 -0.424 -0.570 1.00 98.19 88 SER A C 1
ATOM 695 O O . SER A 1 88 ? 1.050 -0.451 -1.188 1.00 98.19 88 SER A O 1
ATOM 697 N N . GLU A 1 89 ? -0.587 -1.549 -0.132 1.00 97.94 89 GLU A N 1
ATOM 698 C CA . GLU A 1 89 ? 0.021 -2.860 -0.393 1.00 97.94 89 GLU A CA 1
ATOM 699 C C . GLU A 1 89 ? 0.107 -3.164 -1.892 1.00 97.94 89 GLU A C 1
ATOM 701 O O . GLU A 1 89 ? 1.139 -3.658 -2.348 1.00 97.94 89 GLU A O 1
ATOM 706 N N . CYS A 1 90 ? -0.939 -2.856 -2.668 1.00 98.00 90 CYS A N 1
ATOM 707 C CA . CYS A 1 90 ? -0.918 -3.044 -4.121 1.00 98.00 90 CYS A CA 1
ATOM 708 C C . CYS A 1 90 ? 0.245 -2.280 -4.768 1.00 98.00 90 CYS A C 1
ATOM 710 O O . CYS A 1 90 ? 0.985 -2.853 -5.570 1.00 98.00 90 CYS A O 1
ATOM 712 N N . ILE A 1 91 ? 0.427 -1.012 -4.385 1.00 97.62 91 ILE A N 1
ATOM 713 C CA . ILE A 1 91 ? 1.505 -0.150 -4.880 1.00 97.62 91 ILE A CA 1
ATOM 714 C C . ILE A 1 91 ? 2.868 -0.740 -4.518 1.00 97.62 91 ILE A C 1
ATOM 716 O O . ILE A 1 91 ? 3.708 -0.930 -5.398 1.00 97.62 91 ILE A O 1
ATOM 720 N N . VAL A 1 92 ? 3.087 -1.059 -3.240 1.00 98.12 92 VAL A N 1
ATOM 721 C CA . VAL A 1 92 ? 4.393 -1.523 -2.757 1.00 98.12 92 VAL A CA 1
ATOM 722 C C . VAL A 1 92 ? 4.757 -2.871 -3.374 1.00 98.12 92 VAL A C 1
ATOM 724 O O . VAL A 1 92 ? 5.878 -3.039 -3.850 1.00 98.12 92 VAL A O 1
ATOM 727 N N . ARG A 1 93 ? 3.816 -3.822 -3.451 1.00 98.12 93 ARG A N 1
ATOM 728 C CA . ARG A 1 93 ? 4.064 -5.114 -4.110 1.00 98.12 93 ARG A CA 1
ATOM 729 C C . ARG A 1 93 ? 4.434 -4.931 -5.578 1.00 98.12 93 ARG A C 1
ATOM 731 O O . ARG A 1 93 ? 5.399 -5.540 -6.034 1.00 98.12 93 ARG A O 1
ATOM 738 N N . ALA A 1 94 ? 3.703 -4.089 -6.312 1.00 97.75 94 ALA A N 1
ATOM 739 C CA . ALA A 1 94 ? 4.007 -3.821 -7.716 1.00 97.75 94 ALA A CA 1
ATOM 740 C C . ALA A 1 94 ? 5.385 -3.157 -7.885 1.00 97.75 94 ALA A C 1
ATOM 742 O O . ALA A 1 94 ? 6.116 -3.491 -8.815 1.00 97.75 94 ALA A O 1
ATOM 743 N N . ALA A 1 95 ? 5.765 -2.262 -6.970 1.00 97.75 95 ALA A N 1
ATOM 744 C CA . ALA A 1 95 ? 7.070 -1.610 -6.977 1.00 97.75 95 ALA A CA 1
ATOM 745 C C . ALA A 1 95 ? 8.229 -2.576 -6.665 1.00 97.75 95 ALA A C 1
ATOM 747 O O . ALA A 1 95 ? 9.305 -2.444 -7.252 1.00 97.75 95 ALA A O 1
ATOM 748 N N . ILE A 1 96 ? 8.012 -3.559 -5.781 1.00 98.00 96 ILE A N 1
ATOM 749 C CA . ILE A 1 96 ? 8.983 -4.630 -5.496 1.00 98.00 96 ILE A CA 1
ATOM 750 C C . ILE A 1 96 ? 9.213 -5.487 -6.742 1.00 98.00 96 ILE A C 1
ATOM 752 O O . ILE A 1 96 ? 10.363 -5.752 -7.098 1.00 98.00 96 ILE A O 1
ATOM 756 N N . GLU A 1 97 ? 8.126 -5.894 -7.400 1.00 97.50 97 GLU A N 1
ATOM 757 C CA . GLU A 1 97 ? 8.170 -6.766 -8.576 1.00 97.50 97 GLU A CA 1
ATOM 758 C C . GLU A 1 97 ? 8.769 -6.051 -9.801 1.00 97.50 97 GLU A C 1
ATOM 760 O O . GLU A 1 97 ? 9.539 -6.637 -10.562 1.00 97.50 97 GLU A O 1
ATOM 765 N N . ARG A 1 98 ? 8.476 -4.755 -9.984 1.00 97.44 98 ARG A N 1
ATOM 766 C CA . ARG A 1 98 ? 9.014 -3.958 -11.095 1.00 97.44 98 ARG A CA 1
ATOM 767 C C . ARG A 1 98 ? 10.452 -3.505 -10.818 1.00 97.44 98 ARG A C 1
ATOM 769 O O . ARG A 1 98 ? 10.697 -2.432 -10.263 1.00 97.44 98 ARG A O 1
ATOM 776 N N . ARG A 1 99 ? 11.408 -4.317 -11.263 1.00 97.25 99 ARG A N 1
ATOM 777 C CA . ARG A 1 99 ? 12.861 -4.091 -11.165 1.00 97.25 99 ARG A CA 1
ATOM 778 C C . ARG A 1 99 ? 13.423 -3.290 -12.350 1.00 97.25 99 ARG A C 1
ATOM 780 O O . ARG A 1 99 ? 14.269 -3.768 -13.090 1.00 97.25 99 ARG A O 1
ATOM 787 N N . GLU A 1 100 ? 12.917 -2.077 -12.548 1.00 97.44 100 GLU A N 1
ATOM 788 C CA . GLU A 1 100 ? 13.445 -1.095 -13.512 1.00 97.44 100 GLU A CA 1
ATOM 789 C C . GLU A 1 100 ? 13.138 0.330 -13.033 1.00 97.44 100 GLU A C 1
ATOM 791 O O . GLU A 1 100 ? 12.394 0.507 -12.062 1.00 97.44 100 GLU A O 1
ATOM 796 N N . SER A 1 101 ? 13.619 1.336 -13.766 1.00 97.12 101 SER A N 1
ATOM 797 C CA . SER A 1 101 ? 13.210 2.733 -13.594 1.00 97.12 101 SER A CA 1
ATOM 798 C C . SER A 1 101 ? 12.530 3.284 -14.848 1.00 97.12 101 SER A C 1
ATOM 800 O O . SER A 1 101 ? 13.103 3.314 -15.936 1.00 97.12 101 SER A O 1
ATOM 802 N N . ARG A 1 102 ? 11.282 3.746 -14.710 1.00 94.88 102 ARG A N 1
ATOM 803 C CA . ARG A 1 102 ? 10.468 4.290 -15.806 1.00 94.88 102 ARG A CA 1
ATOM 804 C C . ARG A 1 102 ? 9.424 5.279 -15.291 1.00 94.88 102 ARG A C 1
ATOM 806 O O . ARG A 1 102 ? 8.552 4.926 -14.498 1.00 94.88 102 ARG A O 1
ATOM 813 N N . GLY A 1 103 ? 9.448 6.502 -15.821 1.00 93.56 103 GLY A N 1
ATOM 814 C CA . GLY A 1 103 ? 8.495 7.548 -15.439 1.00 93.56 103 GLY A CA 1
ATOM 815 C C . GLY A 1 103 ? 8.620 7.900 -13.954 1.00 93.56 103 GLY A C 1
ATOM 816 O O . GLY A 1 103 ? 9.720 8.147 -13.477 1.00 93.56 103 GLY A O 1
ATOM 817 N N . ALA A 1 104 ? 7.502 7.887 -13.222 1.00 94.06 104 ALA A N 1
ATOM 818 C CA . ALA A 1 104 ? 7.467 8.155 -11.777 1.00 94.06 104 ALA A CA 1
ATOM 819 C C . ALA A 1 104 ? 7.907 6.961 -10.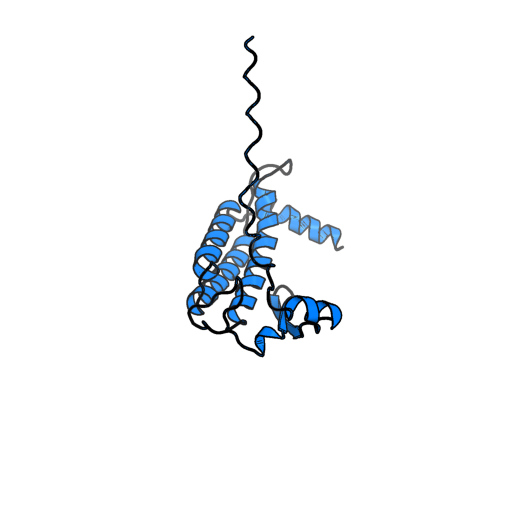901 1.00 94.06 104 ALA A C 1
ATOM 821 O O . ALA A 1 104 ? 7.904 7.050 -9.671 1.00 94.06 104 ALA A O 1
ATOM 822 N N . HIS A 1 105 ? 8.237 5.817 -11.509 1.00 96.56 105 HIS A N 1
ATOM 823 C CA . HIS A 1 105 ? 8.829 4.686 -10.804 1.00 96.56 105 HIS A CA 1
ATOM 824 C C . HIS A 1 105 ? 10.342 4.726 -10.958 1.00 96.56 105 HIS A C 1
ATOM 826 O O . HIS A 1 105 ? 10.850 4.402 -12.028 1.00 96.56 105 HIS A O 1
ATOM 832 N N . TRP A 1 106 ? 11.044 5.138 -9.901 1.00 97.12 106 TRP A N 1
ATOM 833 C CA . TRP A 1 106 ? 12.499 5.261 -9.892 1.00 97.12 106 TRP A CA 1
ATOM 834 C C . TRP A 1 106 ? 13.114 4.411 -8.778 1.00 97.12 106 TRP A C 1
ATOM 836 O O . TRP A 1 106 ? 12.827 4.602 -7.593 1.00 97.12 106 TRP A O 1
ATOM 846 N N . ARG A 1 107 ? 13.944 3.448 -9.181 1.00 97.31 107 ARG A N 1
ATOM 847 C CA . ARG A 1 107 ? 14.640 2.500 -8.314 1.00 97.31 107 ARG A CA 1
ATOM 848 C C . ARG A 1 107 ? 16.143 2.733 -8.376 1.00 97.31 107 ARG A C 1
ATOM 850 O O . ARG A 1 107 ? 16.748 2.608 -9.436 1.00 97.31 107 ARG A O 1
ATOM 857 N N . LEU A 1 108 ? 16.746 3.035 -7.231 1.00 97.00 108 LEU A N 1
ATOM 858 C CA . LEU A 1 108 ? 18.182 3.299 -7.098 1.00 97.00 108 LEU A CA 1
ATOM 859 C C . LEU A 1 108 ? 19.033 2.053 -7.372 1.00 97.00 108 LEU A C 1
ATOM 861 O O . LEU A 1 108 ? 20.181 2.168 -7.786 1.00 97.00 108 LEU A O 1
ATOM 865 N N . ASP A 1 109 ? 18.458 0.869 -7.169 1.00 97.44 109 ASP A N 1
ATOM 866 C CA . ASP A 1 109 ? 19.065 -0.431 -7.445 1.00 97.44 109 ASP A CA 1
ATOM 867 C C . ASP A 1 109 ? 18.820 -0.942 -8.880 1.00 97.44 109 ASP A C 1
ATOM 869 O O . ASP A 1 109 ? 19.467 -1.899 -9.298 1.00 97.44 109 ASP A O 1
ATOM 873 N N . TYR A 1 110 ? 17.939 -0.291 -9.653 1.00 96.81 110 TYR A N 1
ATOM 874 C CA . TYR A 1 110 ? 17.646 -0.608 -11.059 1.00 96.81 110 TYR A CA 1
ATOM 875 C C . TYR A 1 110 ? 17.406 0.679 -11.862 1.00 96.81 110 TYR A C 1
ATOM 877 O O . TYR A 1 110 ? 16.264 1.055 -12.133 1.00 96.81 110 TYR A O 1
ATOM 885 N N . LEU A 1 111 ? 18.487 1.374 -12.230 1.00 95.88 111 LEU A N 1
ATOM 886 C CA . LEU A 1 111 ? 18.431 2.702 -12.862 1.00 95.88 111 LEU A CA 1
ATOM 887 C C . LEU A 1 111 ? 17.949 2.685 -14.319 1.00 95.88 111 LEU A C 1
ATOM 889 O O . LEU A 1 111 ? 17.386 3.670 -14.794 1.00 95.88 111 LEU A O 1
ATOM 893 N N . GLU A 1 112 ? 18.156 1.573 -15.016 1.00 96.12 112 GLU A N 1
ATOM 894 C CA . GLU A 1 112 ? 17.837 1.449 -16.434 1.00 96.12 112 GLU A CA 1
ATOM 895 C C . GLU A 1 112 ? 16.409 0.949 -16.671 1.00 96.12 112 GLU A C 1
ATOM 897 O O . GLU A 1 112 ? 15.756 0.361 -15.801 1.00 96.12 112 GLU A O 1
ATOM 902 N N . LYS A 1 113 ? 15.922 1.184 -17.891 1.00 96.44 113 LYS A N 1
ATOM 903 C CA . LYS A 1 113 ? 14.659 0.623 -18.379 1.00 96.44 113 LYS A CA 1
ATOM 904 C C . LYS A 1 113 ? 14.879 -0.812 -18.840 1.00 96.44 113 LYS A C 1
ATOM 906 O O . LYS A 1 113 ? 15.791 -1.084 -19.616 1.00 96.44 113 LYS A O 1
ATOM 911 N N . ASP A 1 114 ? 13.967 -1.696 -18.466 1.00 96.19 114 ASP A N 1
ATOM 912 C CA . ASP A 1 114 ? 13.912 -3.066 -18.960 1.00 96.19 114 ASP A CA 1
ATOM 913 C C . ASP A 1 114 ? 12.903 -3.151 -20.123 1.00 96.19 114 ASP A C 1
ATOM 915 O O . ASP A 1 114 ? 11.751 -2.702 -20.039 1.00 96.19 114 ASP A O 1
ATOM 919 N N . ALA A 1 115 ? 13.346 -3.701 -21.256 1.00 94.50 115 ALA A N 1
ATOM 920 C CA . ALA A 1 115 ? 12.530 -3.806 -22.462 1.00 94.50 115 ALA A CA 1
ATOM 921 C C . ALA A 1 115 ? 11.325 -4.749 -22.288 1.00 94.50 115 ALA A C 1
ATOM 923 O O . ALA A 1 115 ? 10.243 -4.446 -22.796 1.00 94.50 115 ALA A O 1
ATOM 924 N N . ALA A 1 116 ? 11.478 -5.853 -21.552 1.00 94.69 116 ALA A N 1
ATOM 925 C CA . ALA A 1 116 ? 10.404 -6.801 -21.275 1.00 94.69 116 ALA A CA 1
ATOM 926 C C . ALA A 1 116 ? 9.380 -6.203 -20.298 1.00 94.69 116 ALA A C 1
ATOM 928 O O . ALA A 1 116 ? 8.176 -6.239 -20.568 1.00 94.69 116 ALA A O 1
ATOM 929 N N . LEU A 1 117 ? 9.842 -5.553 -19.221 1.00 95.50 117 LEU A N 1
ATOM 930 C CA . LEU A 1 117 ? 8.954 -4.880 -18.259 1.00 95.50 117 LEU A CA 1
ATOM 931 C C . LEU A 1 117 ? 8.207 -3.688 -18.874 1.00 95.50 117 LEU A C 1
ATOM 933 O O . LEU A 1 117 ? 7.112 -3.329 -18.431 1.00 95.50 117 LEU A O 1
ATOM 937 N N . GLY A 1 118 ? 8.762 -3.080 -19.923 1.00 92.81 118 GLY A N 1
ATOM 938 C CA . GLY A 1 118 ? 8.101 -2.040 -20.710 1.00 92.81 118 GLY A CA 1
ATOM 939 C C . GLY A 1 118 ? 6.881 -2.508 -21.507 1.00 92.81 118 GLY A C 1
ATOM 940 O O . GLY A 1 118 ? 6.064 -1.674 -21.888 1.00 92.81 118 GLY A O 1
ATOM 941 N N . ARG A 1 119 ? 6.737 -3.817 -21.748 1.00 94.56 119 ARG A N 1
ATOM 942 C CA . ARG A 1 119 ? 5.636 -4.404 -22.532 1.00 94.56 119 ARG A CA 1
ATOM 943 C C . ARG A 1 119 ? 4.534 -5.008 -21.664 1.00 94.56 119 ARG A C 1
ATOM 945 O O . ARG A 1 119 ? 3.600 -5.602 -22.202 1.00 94.56 119 ARG A O 1
ATOM 952 N N . VAL A 1 120 ? 4.614 -4.860 -20.340 1.00 96.88 120 VAL A N 1
ATOM 953 C CA . VAL A 1 120 ? 3.641 -5.424 -19.396 1.00 96.88 120 VAL A CA 1
ATOM 954 C C . VAL A 1 120 ? 3.156 -4.400 -18.370 1.00 96.88 120 VAL A C 1
ATOM 956 O O . VAL A 1 120 ? 3.905 -3.563 -17.864 1.00 96.88 120 VAL A O 1
ATOM 959 N N . ASN A 1 121 ? 1.878 -4.523 -18.025 1.00 96.50 121 ASN A N 1
ATOM 960 C CA . ASN A 1 121 ? 1.244 -3.877 -16.888 1.00 96.50 121 ASN A CA 1
ATOM 961 C C . ASN A 1 121 ? 1.162 -4.859 -15.717 1.00 96.50 121 ASN A C 1
ATOM 963 O O . ASN A 1 121 ? 0.754 -6.009 -15.896 1.00 96.50 121 ASN A O 1
ATOM 967 N N . PHE A 1 122 ? 1.479 -4.390 -14.513 1.00 97.06 122 PHE A N 1
ATOM 968 C CA . PHE A 1 122 ? 1.226 -5.137 -13.284 1.00 97.06 122 PHE A CA 1
ATOM 969 C C . PHE A 1 122 ? -0.207 -4.883 -12.824 1.00 97.06 122 PHE A C 1
ATOM 971 O O . PHE A 1 122 ? -0.605 -3.742 -12.601 1.00 97.06 122 PHE A O 1
ATOM 978 N N . ILE A 1 123 ? -0.983 -5.953 -12.693 1.00 97.44 123 ILE A N 1
ATOM 979 C CA . ILE A 1 123 ? -2.363 -5.917 -12.221 1.00 97.44 123 ILE A CA 1
ATOM 980 C C . ILE A 1 123 ? -2.388 -6.505 -10.815 1.00 97.44 123 ILE A C 1
ATOM 982 O O . ILE A 1 123 ? -2.150 -7.702 -10.642 1.00 97.44 123 ILE A O 1
ATOM 986 N N . ALA A 1 124 ? -2.685 -5.663 -9.830 1.00 97.19 124 ALA A N 1
ATOM 987 C CA . ALA A 1 124 ? -2.979 -6.104 -8.476 1.00 97.19 124 ALA A CA 1
ATOM 988 C C . ALA A 1 124 ? -4.446 -6.531 -8.368 1.00 97.19 124 ALA A C 1
ATOM 990 O O . ALA A 1 124 ? -5.335 -5.862 -8.897 1.00 97.19 124 ALA A O 1
ATOM 991 N N . TYR A 1 125 ? -4.694 -7.649 -7.698 1.00 95.94 125 TYR A N 1
ATOM 992 C CA . TYR A 1 125 ? -6.036 -8.150 -7.427 1.00 95.94 125 TYR A CA 1
ATOM 993 C C . TYR A 1 125 ? -6.095 -8.765 -6.032 1.00 95.94 125 TYR A C 1
ATOM 995 O O . TYR A 1 125 ? -5.079 -9.188 -5.479 1.00 95.94 125 TYR A O 1
ATOM 1003 N N . ASN A 1 126 ? -7.295 -8.768 -5.459 1.00 93.06 126 ASN A N 1
ATOM 1004 C CA . ASN A 1 126 ? -7.564 -9.430 -4.194 1.00 93.06 126 ASN A CA 1
ATOM 1005 C C . ASN A 1 126 ? -7.900 -10.900 -4.466 1.00 93.06 126 ASN A C 1
ATOM 1007 O O . ASN A 1 126 ? -8.725 -11.187 -5.332 1.00 93.06 126 ASN A O 1
ATOM 1011 N N . ASP A 1 127 ? -7.240 -11.790 -3.741 1.00 92.62 127 ASP A N 1
ATOM 1012 C CA . ASP A 1 127 ? -7.484 -13.224 -3.728 1.00 92.62 127 ASP A CA 1
ATOM 1013 C C . ASP A 1 127 ? -7.605 -13.655 -2.264 1.00 92.62 127 ASP A C 1
ATOM 1015 O O . ASP A 1 127 ? -6.619 -13.625 -1.526 1.00 92.62 127 ASP A O 1
ATOM 1019 N N . ASP A 1 128 ? -8.830 -13.938 -1.823 1.00 88.62 128 ASP A N 1
ATOM 1020 C CA . ASP A 1 128 ? -9.171 -14.301 -0.441 1.00 88.62 128 ASP A CA 1
ATOM 1021 C C . ASP A 1 128 ? -8.560 -13.381 0.633 1.00 88.62 128 ASP A C 1
ATOM 1023 O O . ASP A 1 128 ? -8.023 -13.819 1.648 1.00 88.62 128 ASP A O 1
ATOM 1027 N N . GLY A 1 129 ? -8.618 -12.064 0.414 1.00 83.38 129 GLY A N 1
ATOM 1028 C CA . GLY A 1 129 ? -8.094 -11.068 1.354 1.00 83.38 129 GLY A CA 1
ATOM 1029 C C . GLY A 1 129 ? -6.597 -10.783 1.203 1.00 83.38 129 GLY A C 1
ATOM 1030 O O . GLY A 1 129 ? -6.078 -9.887 1.874 1.00 83.38 129 GLY A O 1
ATOM 1031 N N . HIS A 1 130 ? -5.911 -11.473 0.292 1.00 86.81 130 HIS A N 1
ATOM 1032 C CA . HIS A 1 130 ? -4.501 -11.266 -0.005 1.00 86.81 130 HIS A CA 1
ATOM 1033 C C . HIS A 1 130 ? -4.316 -10.557 -1.345 1.00 86.81 130 HIS A C 1
ATOM 1035 O O . HIS A 1 130 ? -4.931 -10.904 -2.350 1.00 86.81 130 HIS A O 1
ATOM 1041 N N . VAL A 1 131 ? -3.428 -9.564 -1.384 1.00 94.19 131 VAL A N 1
ATOM 1042 C CA . VAL A 1 131 ? -3.080 -8.900 -2.642 1.00 94.19 131 VAL A CA 1
ATOM 1043 C C . VAL A 1 131 ? -2.097 -9.768 -3.422 1.00 94.19 131 VAL A C 1
ATOM 1045 O O . VAL A 1 131 ? -0.973 -10.012 -2.973 1.00 94.19 131 VAL A O 1
ATOM 1048 N N . LYS A 1 132 ? -2.502 -10.181 -4.623 1.00 95.44 132 LYS A N 1
ATOM 1049 C CA . LYS A 1 132 ? -1.657 -10.869 -5.603 1.00 95.44 132 LYS A CA 1
ATOM 1050 C C . LYS A 1 132 ? -1.419 -9.991 -6.825 1.00 95.44 132 LYS A C 1
ATOM 1052 O O . LYS A 1 132 ? -2.186 -9.074 -7.120 1.00 95.44 132 LYS A O 1
ATOM 1057 N N . LEU A 1 133 ? -0.336 -10.283 -7.540 1.00 97.50 133 LEU A N 1
ATOM 1058 C CA . LEU A 1 133 ? 0.016 -9.622 -8.792 1.00 97.50 133 LEU A CA 1
ATOM 1059 C C . LEU A 1 133 ? -0.089 -10.601 -9.955 1.00 97.50 133 LEU A C 1
ATOM 1061 O O . LEU A 1 133 ? 0.235 -11.780 -9.830 1.00 97.50 133 LEU A O 1
ATOM 1065 N N . ARG A 1 134 ? -0.509 -10.090 -11.108 1.00 96.88 134 ARG A N 1
ATOM 1066 C CA . ARG A 1 134 ? -0.340 -10.755 -12.402 1.00 96.88 134 ARG A CA 1
ATOM 1067 C C . ARG A 1 134 ? 0.141 -9.750 -13.433 1.00 96.88 134 ARG A C 1
ATOM 1069 O O . ARG A 1 134 ? -0.194 -8.569 -13.355 1.00 96.88 134 ARG A O 1
ATOM 1076 N N . GLN A 1 135 ? 0.892 -10.222 -14.413 1.00 97.44 135 GLN A N 1
ATOM 1077 C CA . GLN A 1 135 ? 1.318 -9.397 -15.536 1.00 97.44 135 GLN A CA 1
ATOM 1078 C C . GLN A 1 135 ? 0.291 -9.494 -16.663 1.00 97.44 135 GLN A C 1
ATOM 1080 O O . GLN A 1 135 ? -0.247 -10.566 -16.939 1.00 97.44 135 GLN A O 1
ATOM 1085 N N . ARG A 1 136 ? 0.008 -8.366 -17.314 1.00 97.31 136 ARG A N 1
ATOM 1086 C CA . ARG A 1 136 ? -0.826 -8.303 -18.515 1.00 97.31 136 ARG A CA 1
ATOM 1087 C C . ARG A 1 136 ? -0.062 -7.572 -19.616 1.00 97.31 136 ARG A C 1
ATOM 1089 O O . ARG A 1 136 ? 0.386 -6.457 -19.349 1.00 97.31 136 ARG A O 1
ATOM 1096 N N . PRO A 1 137 ? 0.048 -8.126 -20.834 1.00 97.00 137 PRO A N 1
ATOM 1097 C CA . PRO A 1 137 ? 0.650 -7.414 -21.954 1.00 97.00 137 PRO A CA 1
ATOM 1098 C C . PRO A 1 137 ? 0.009 -6.039 -22.166 1.00 97.00 137 PRO A C 1
ATOM 1100 O O . PRO A 1 137 ? -1.206 -5.866 -22.017 1.00 97.00 137 PRO A O 1
ATOM 1103 N N . VAL A 1 138 ? 0.840 -5.050 -22.477 1.00 93.50 138 VAL A N 1
ATOM 1104 C CA . VAL A 1 138 ? 0.382 -3.733 -22.920 1.00 93.50 138 VAL A CA 1
ATOM 1105 C C . VAL A 1 138 ? -0.187 -3.907 -24.333 1.00 93.50 138 VAL A C 1
ATOM 1107 O O . VAL A 1 138 ? 0.508 -4.476 -25.176 1.00 93.50 138 VAL A O 1
ATOM 1110 N N . PRO A 1 139 ? -1.432 -3.468 -24.602 1.00 90.75 139 PRO A N 1
ATOM 1111 C CA . PRO A 1 139 ? -1.980 -3.484 -25.952 1.00 90.75 139 PRO A CA 1
ATOM 1112 C C . PRO A 1 139 ? -1.069 -2.723 -26.911 1.00 90.75 139 PRO A C 1
ATOM 1114 O O . PRO A 1 139 ? -0.538 -1.669 -26.551 1.00 90.75 139 PRO A O 1
ATOM 1117 N N . GLU A 1 140 ? -0.888 -3.249 -28.120 1.00 88.81 140 GLU A N 1
ATOM 1118 C CA . GLU A 1 140 ? -0.111 -2.534 -29.125 1.00 88.81 140 GLU A CA 1
ATOM 1119 C C . GLU A 1 140 ? -0.803 -1.223 -29.483 1.00 88.81 140 GLU A C 1
ATOM 1121 O O . GLU A 1 140 ? -2.030 -1.141 -29.586 1.00 88.81 140 GLU A O 1
ATOM 1126 N N . MET A 1 141 ? 0.008 -0.178 -29.622 1.00 87.88 141 MET A N 1
ATOM 1127 C CA . MET A 1 141 ? -0.492 1.127 -30.007 1.00 87.88 141 MET A CA 1
ATOM 1128 C C . MET A 1 141 ? -1.053 1.041 -31.428 1.00 87.88 141 MET A C 1
ATOM 1130 O O . MET A 1 141 ? -0.341 0.564 -32.316 1.00 87.88 141 MET A O 1
ATOM 1134 N N . PRO A 1 142 ? -2.285 1.521 -31.665 1.00 92.12 142 PRO A N 1
ATOM 1135 C CA . PRO A 1 142 ? -2.823 1.602 -33.011 1.00 92.12 142 PRO A CA 1
ATOM 1136 C C . PRO A 1 142 ? -1.869 2.361 -33.955 1.00 92.12 142 PRO A C 1
ATOM 1138 O O . PRO A 1 142 ? -1.286 3.373 -33.537 1.00 92.12 142 PRO A O 1
ATOM 1141 N N . PRO A 1 143 ? -1.675 1.901 -35.207 1.00 88.62 143 PRO A N 1
ATOM 1142 C CA . PRO A 1 143 ? -0.677 2.465 -36.120 1.00 88.62 143 PRO A CA 1
ATOM 1143 C C . PRO A 1 143 ? -0.817 3.974 -36.347 1.00 88.62 143 PRO A C 1
ATOM 1145 O O . PRO A 1 143 ? 0.182 4.675 -36.499 1.00 88.62 143 PRO A O 1
ATOM 1148 N N . GLU A 1 144 ? -2.046 4.486 -36.359 1.00 89.56 144 GLU A N 1
ATOM 1149 C CA . GLU A 1 144 ? -2.357 5.902 -36.522 1.00 89.56 144 GLU A CA 1
ATOM 1150 C C . GLU A 1 144 ? -1.813 6.763 -35.374 1.00 89.56 144 GLU A C 1
ATOM 1152 O O . GLU A 1 144 ? -1.290 7.846 -35.625 1.00 89.56 144 GLU A O 1
ATOM 1157 N N . LEU A 1 145 ? -1.849 6.262 -34.134 1.00 87.88 145 LEU A N 1
ATOM 1158 C CA . LEU A 1 145 ? -1.309 6.960 -32.965 1.00 87.88 145 LEU A CA 1
ATOM 1159 C C . LEU A 1 145 ? 0.211 6.819 -32.880 1.00 87.88 145 LEU A C 1
ATOM 1161 O O . LEU A 1 145 ? 0.897 7.762 -32.490 1.00 87.88 145 LEU A O 1
ATOM 1165 N N . ALA A 1 146 ? 0.750 5.668 -33.291 1.00 85.12 146 ALA A N 1
ATOM 1166 C CA . ALA A 1 146 ? 2.191 5.436 -33.303 1.00 85.12 146 ALA A CA 1
ATOM 1167 C C . ALA A 1 146 ? 2.929 6.452 -34.192 1.00 85.12 146 ALA A C 1
ATOM 1169 O O . ALA A 1 146 ? 4.008 6.915 -33.823 1.00 85.12 146 ALA A O 1
ATOM 1170 N N . ARG A 1 147 ? 2.321 6.861 -35.316 1.00 85.75 147 ARG A N 1
ATOM 1171 C CA . ARG A 1 147 ? 2.866 7.896 -36.214 1.00 85.75 147 ARG A CA 1
ATOM 1172 C C . ARG A 1 147 ? 3.027 9.255 -35.527 1.00 85.75 147 ARG A C 1
ATOM 1174 O O . ARG A 1 147 ? 4.045 9.902 -35.732 1.00 85.75 147 ARG A O 1
ATOM 1181 N N . LEU A 1 148 ? 2.088 9.643 -34.660 1.00 84.25 148 LEU A N 1
ATOM 1182 C CA . LEU A 1 148 ? 2.116 10.930 -33.945 1.00 84.25 148 LEU A CA 1
ATOM 1183 C C . LEU A 1 148 ? 3.237 11.020 -32.899 1.00 84.25 148 LEU A C 1
ATOM 1185 O O . LEU A 1 148 ? 3.665 12.111 -32.544 1.00 84.25 148 LEU A O 1
ATOM 1189 N N . ILE A 1 149 ? 3.694 9.878 -32.381 1.00 78.62 149 ILE A N 1
ATOM 1190 C CA . ILE A 1 149 ? 4.792 9.807 -31.402 1.00 78.62 149 ILE A CA 1
ATOM 1191 C C . ILE A 1 149 ? 6.149 9.664 -32.105 1.00 78.62 149 ILE A C 1
ATOM 1193 O O . ILE A 1 149 ? 7.178 10.044 -31.551 1.00 78.62 149 ILE A O 1
ATOM 1197 N N . GLN A 1 150 ? 6.155 9.095 -33.313 1.00 63.84 150 GLN A N 1
ATOM 1198 C CA . GLN A 1 150 ? 7.358 8.879 -34.118 1.00 63.84 150 GLN A CA 1
ATOM 1199 C C . GLN A 1 150 ? 7.756 10.093 -34.962 1.00 63.84 150 GLN A C 1
ATOM 1201 O O . GLN A 1 150 ? 8.913 10.158 -35.377 1.00 63.84 150 GLN A O 1
ATOM 1206 N N . GLU A 1 151 ? 6.856 11.051 -35.213 1.00 43.66 151 GLU A N 1
ATOM 1207 C CA . GLU A 1 151 ? 7.250 12.323 -35.820 1.00 43.66 151 GLU A CA 1
ATOM 1208 C C . GLU A 1 151 ? 8.257 13.032 -34.898 1.00 43.66 151 GLU A C 1
ATOM 1210 O O . GLU A 1 151 ? 7.924 13.365 -33.755 1.00 43.66 151 GLU A O 1
ATOM 1215 N N . PRO A 1 152 ? 9.509 13.264 -35.343 1.00 45.91 152 PRO A N 1
ATOM 1216 C CA . PRO A 1 152 ? 10.421 14.094 -34.579 1.00 45.91 152 PRO A CA 1
ATOM 1217 C C . PRO A 1 152 ? 9.778 15.470 -34.451 1.00 45.91 152 PRO A C 1
ATOM 1219 O O . PRO A 1 152 ? 9.181 15.963 -35.406 1.00 45.91 152 PRO A O 1
ATOM 1222 N N . ALA A 1 153 ? 9.903 16.077 -33.273 1.00 46.56 153 ALA A N 1
ATOM 1223 C CA . ALA A 1 153 ? 9.468 17.435 -32.998 1.00 46.56 153 ALA A CA 1
ATOM 1224 C C . ALA A 1 153 ? 10.081 18.421 -34.009 1.00 46.56 153 ALA A C 1
ATOM 1226 O O . ALA A 1 153 ? 11.085 19.075 -33.736 1.00 46.56 153 ALA A O 1
ATOM 1227 N N . ALA A 1 154 ? 9.457 18.575 -35.172 1.00 46.31 154 ALA A N 1
ATOM 1228 C CA . ALA A 1 154 ? 9.548 19.787 -35.946 1.00 46.31 154 ALA A CA 1
ATOM 1229 C C . ALA A 1 154 ? 8.674 20.791 -35.201 1.00 46.31 154 ALA A C 1
ATOM 1231 O O . ALA A 1 154 ? 7.540 21.073 -35.586 1.00 46.31 154 ALA A O 1
ATOM 1232 N N . MET A 1 155 ? 9.201 21.338 -34.099 1.00 47.59 155 MET A N 1
ATOM 1233 C CA . MET A 1 155 ? 8.787 22.693 -33.790 1.00 47.59 155 MET A CA 1
ATOM 1234 C C . MET A 1 155 ? 9.076 23.495 -35.062 1.00 47.59 155 MET A C 1
ATOM 1236 O O . MET A 1 155 ? 10.209 23.424 -35.557 1.00 47.59 155 MET A O 1
ATOM 1240 N N . PRO A 1 156 ? 8.097 24.216 -35.632 1.00 57.84 156 PRO A N 1
ATOM 1241 C CA . PRO A 1 156 ? 8.433 25.192 -36.651 1.00 57.84 156 PRO A CA 1
ATOM 1242 C C . PRO A 1 156 ? 9.546 26.082 -36.073 1.00 57.84 156 PRO A C 1
ATOM 1244 O O . PRO A 1 156 ? 9.502 26.389 -34.872 1.00 57.84 156 PRO A O 1
ATOM 1247 N N . PRO A 1 157 ? 10.579 26.440 -36.862 1.00 59.19 157 PRO A N 1
ATOM 1248 C CA . PRO A 1 157 ? 11.630 27.326 -36.379 1.00 59.19 157 PRO A CA 1
ATOM 1249 C C . PRO A 1 157 ? 10.966 28.550 -35.740 1.00 59.19 157 PRO A C 1
ATOM 1251 O O . PRO A 1 157 ? 9.960 29.023 -36.281 1.00 59.19 157 PRO A O 1
ATOM 1254 N N . PRO A 1 158 ? 11.458 29.035 -34.583 1.00 59.53 158 PRO A N 1
ATOM 1255 C CA . PRO A 1 158 ? 10.858 30.185 -33.927 1.00 59.53 158 PRO A CA 1
ATOM 1256 C C . PRO A 1 158 ? 10.742 31.303 -34.957 1.00 59.53 158 PRO A C 1
ATOM 1258 O O . PRO A 1 158 ? 11.737 31.686 -35.576 1.00 59.53 158 PRO A O 1
ATOM 1261 N N . THR A 1 159 ? 9.514 31.766 -35.193 1.00 60.97 159 THR A N 1
ATOM 1262 C CA . THR A 1 159 ? 9.238 32.837 -36.143 1.00 60.97 159 THR A CA 1
ATOM 1263 C C . THR A 1 159 ? 10.145 34.009 -35.788 1.00 60.97 159 THR A C 1
ATOM 1265 O O . THR A 1 159 ? 10.018 34.588 -34.713 1.00 60.97 159 THR A O 1
ATOM 1268 N N . THR A 1 160 ? 11.063 34.373 -36.682 1.00 61.25 160 THR A N 1
ATOM 1269 C CA . THR A 1 160 ? 12.009 35.489 -36.510 1.00 61.25 160 THR A CA 1
ATOM 1270 C C . THR A 1 160 ? 11.329 36.861 -36.547 1.00 61.25 160 THR A C 1
ATOM 1272 O O . THR A 1 160 ? 12.001 37.885 -36.661 1.00 61.25 160 THR A O 1
ATOM 1275 N N . GLN A 1 161 ? 9.997 36.914 -36.455 1.00 60.44 161 GLN A N 1
ATOM 1276 C CA . GLN A 1 161 ? 9.287 38.174 -36.352 1.00 60.44 161 GLN A CA 1
ATOM 1277 C C . GLN A 1 161 ? 9.495 38.741 -34.946 1.00 60.44 161 GLN A C 1
ATOM 1279 O O . GLN A 1 161 ? 9.127 38.085 -33.966 1.00 60.44 161 GLN A O 1
ATOM 1284 N N . PRO A 1 162 ? 10.074 39.949 -34.820 1.00 64.88 162 PRO A N 1
ATOM 1285 C CA . PRO A 1 162 ? 10.109 40.631 -33.541 1.00 64.88 162 PRO A CA 1
ATOM 1286 C C . PRO A 1 162 ? 8.673 40.778 -33.017 1.00 64.88 162 PRO A C 1
ATOM 1288 O O . PRO A 1 162 ? 7.751 40.992 -33.813 1.00 64.88 162 PRO A O 1
ATOM 1291 N N . PRO A 1 163 ? 8.457 40.643 -31.696 1.00 67.69 163 PRO A N 1
ATOM 1292 C CA . PRO A 1 163 ? 7.127 40.764 -31.122 1.00 67.69 163 PRO A CA 1
ATOM 1293 C C . PRO A 1 163 ? 6.527 42.111 -31.527 1.00 67.69 163 PRO A C 1
ATOM 1295 O O . PRO A 1 163 ? 7.189 43.147 -31.417 1.00 67.69 163 PRO A O 1
ATOM 1298 N N . ALA A 1 164 ? 5.279 42.088 -32.004 1.00 73.19 164 ALA A N 1
ATOM 1299 C CA . ALA A 1 164 ? 4.549 43.302 -32.338 1.00 73.19 164 ALA A CA 1
ATOM 1300 C C . ALA A 1 164 ? 4.614 44.286 -31.151 1.00 73.19 164 ALA A C 1
ATOM 1302 O O . ALA A 1 164 ? 4.522 43.851 -29.994 1.00 73.19 164 ALA A O 1
ATOM 1303 N N . PRO A 1 165 ? 4.799 45.596 -31.405 1.00 76.44 165 PRO A N 1
ATOM 1304 C CA . PRO A 1 165 ? 4.888 46.580 -30.338 1.00 76.44 165 PRO A CA 1
ATOM 1305 C C . PRO A 1 165 ? 3.642 46.481 -29.460 1.00 76.44 165 PRO A C 1
ATOM 1307 O O . PRO A 1 165 ? 2.516 46.432 -29.964 1.00 76.44 165 PRO A O 1
ATOM 1310 N N . ARG A 1 166 ? 3.849 46.412 -28.139 1.00 71.69 166 ARG A N 1
ATOM 1311 C CA . ARG A 1 166 ? 2.737 46.352 -27.186 1.00 71.69 166 ARG A CA 1
ATOM 1312 C C . ARG A 1 166 ? 1.814 47.549 -27.444 1.00 71.69 166 ARG A C 1
ATOM 1314 O O . ARG A 1 166 ? 2.321 48.672 -27.523 1.00 71.69 166 ARG A O 1
ATOM 1321 N N . PRO A 1 167 ? 0.491 47.341 -27.559 1.00 77.06 167 PRO A N 1
ATOM 1322 C CA . PRO A 1 167 ? -0.434 48.456 -27.652 1.00 77.06 167 PRO A CA 1
ATOM 1323 C C . PRO A 1 167 ? -0.278 49.345 -26.408 1.00 77.06 167 PRO A C 1
ATOM 1325 O O . PRO A 1 167 ? 0.006 48.827 -25.320 1.00 77.06 167 PRO A O 1
ATOM 1328 N N . PRO A 1 168 ? -0.419 50.674 -26.549 1.00 74.94 168 PRO A N 1
ATOM 1329 C CA . PRO A 1 168 ? -0.245 51.589 -25.433 1.00 74.94 168 PRO A CA 1
ATOM 1330 C C . PRO A 1 168 ? -1.235 51.245 -24.321 1.00 74.94 168 PRO A C 1
ATOM 1332 O O . PRO A 1 168 ? -2.431 51.076 -24.566 1.00 74.94 168 PRO A O 1
ATOM 1335 N N . SER A 1 169 ? -0.722 51.147 -23.094 1.00 77.31 169 SER A N 1
ATOM 1336 C CA . SER A 1 169 ? -1.544 50.921 -21.909 1.00 77.31 169 SER A CA 1
ATOM 1337 C C . SER A 1 169 ? -2.652 51.978 -21.843 1.00 77.31 169 SER A C 1
ATOM 1339 O O . SER A 1 169 ? -2.350 53.168 -21.996 1.00 77.31 169 SER A O 1
ATOM 1341 N N . PRO A 1 170 ? -3.919 51.594 -21.606 1.00 74.06 170 PRO A N 1
ATOM 1342 C CA . PRO A 1 170 ? -4.983 52.572 -21.444 1.00 74.06 170 PRO A CA 1
ATOM 1343 C C . PRO A 1 170 ? -4.629 53.500 -20.279 1.00 74.06 170 PRO A C 1
ATOM 1345 O O . PRO A 1 170 ? -4.269 53.044 -19.189 1.00 74.06 170 PRO A O 1
ATOM 1348 N N . LYS A 1 171 ? -4.684 54.815 -20.527 1.00 71.38 171 LYS A N 1
ATOM 1349 C CA . LYS A 1 171 ? -4.462 55.827 -19.490 1.00 71.38 171 LYS A CA 1
ATOM 1350 C C . LYS A 1 171 ? -5.447 55.550 -18.356 1.00 71.38 171 LYS A C 1
ATOM 1352 O O . LYS A 1 171 ? -6.649 55.478 -18.602 1.00 71.38 171 LYS A O 1
ATOM 1357 N N . ARG A 1 172 ? -4.937 55.391 -17.130 1.00 65.94 172 ARG A N 1
ATOM 1358 C CA . ARG A 1 172 ? -5.776 55.357 -15.926 1.00 65.94 172 ARG A CA 1
ATOM 1359 C C . ARG A 1 172 ? -6.654 56.604 -15.941 1.00 65.94 172 ARG A C 1
ATOM 1361 O O . ARG A 1 172 ? -6.132 57.715 -15.883 1.00 65.94 172 ARG A O 1
ATOM 1368 N N . VAL A 1 173 ? -7.961 56.406 -16.054 1.00 65.44 173 VAL A N 1
ATOM 1369 C CA . VAL A 1 173 ? -8.944 57.467 -15.848 1.00 65.44 173 VAL A CA 1
ATOM 1370 C C . VAL A 1 173 ? -9.046 57.674 -14.333 1.00 65.44 173 VAL A C 1
ATOM 1372 O O . VAL A 1 173 ? -9.273 56.692 -13.625 1.00 65.44 173 VAL A O 1
ATOM 1375 N N . PRO A 1 174 ? -8.812 58.887 -13.808 1.00 64.50 174 PRO A N 1
ATOM 1376 C CA . PRO A 1 174 ? -9.023 59.168 -12.397 1.00 64.50 174 PRO A CA 1
ATOM 1377 C C . PRO A 1 174 ? -10.504 59.456 -12.119 1.00 64.50 174 PRO A C 1
ATOM 1379 O O . PRO A 1 174 ? -11.045 60.421 -12.657 1.00 64.50 174 PRO A O 1
ATOM 1382 N N . ALA A 1 175 ? -11.120 58.629 -11.273 1.00 55.62 175 ALA A N 1
ATOM 1383 C CA . ALA A 1 175 ? -12.045 59.000 -10.194 1.00 55.62 175 ALA A CA 1
ATOM 1384 C C . ALA A 1 175 ? -12.320 57.750 -9.348 1.00 55.62 175 ALA A C 1
ATOM 1386 O O . ALA A 1 175 ? -12.855 56.770 -9.912 1.00 55.62 175 ALA A O 1
#

Sequence (175 aa):
RQVAEEQDTLLLPLTSEGKENPYLLQQALQQAMQDGAGLARDEKGLKACLNSVLELRQRAARIHVPGSRRYNPGWHTARDLRFMLTVSECIVRAAIERRESRGAHWRLDYLEKDAALGRVNFIAYNDDGHVKLRQRPVPEMPPELARLIQEPAAMPPPTTQPPAPRPPSPKRVPA

Radius of gyration: 25.55 Å; chains: 1; bounding box: 46×74×59 Å